Protein AF-A0A4U9I0B4-F1 (afdb_monomer)

pLDDT: mean 77.89, std 13.58, range [49.56, 94.31]

Sequence (59 aa):
MKQQFLLRNTNIRANAINAINQLQLDEKRPVVIEIKEMTRSIDQNAKLWAIFGRCQQPG

InterPro domains:
  IPR008711 Recombinase NinB [PF05772] (1-53)
  IPR036619 NinB superfamily [G3DSA:1.10.3790.10] (1-57)
  IPR036619 NinB superfamily [SSF103370] (1-53)

Structure (mmCIF, N/CA/C/O backbone):
data_AF-A0A4U9I0B4-F1
#
_entry.id   AF-A0A4U9I0B4-F1
#
loop_
_atom_site.group_PDB
_atom_site.id
_atom_site.type_symbol
_atom_site.label_atom_id
_atom_site.label_alt_id
_atom_site.label_comp_id
_atom_site.label_asym_id
_atom_site.label_entity_id
_atom_site.label_seq_id
_atom_site.pdbx_PDB_ins_code
_atom_site.Cartn_x
_atom_site.Cartn_y
_atom_site.Cartn_z
_atom_site.occupanc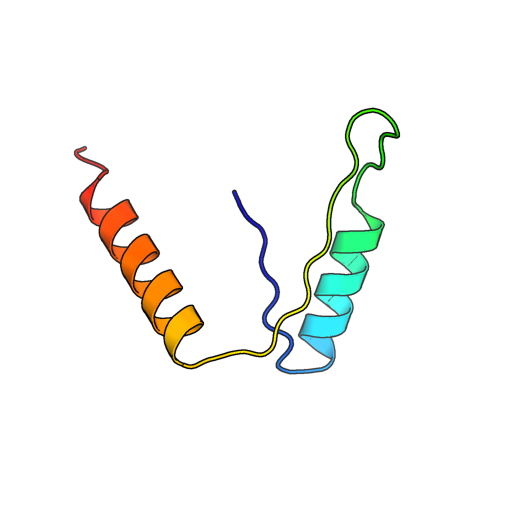y
_atom_site.B_iso_or_equiv
_atom_site.auth_seq_id
_atom_site.auth_comp_id
_atom_site.auth_asym_id
_atom_site.auth_atom_id
_atom_site.pdbx_PDB_model_num
ATOM 1 N N . MET A 1 1 ? -7.443 14.095 -1.655 1.00 50.09 1 MET A N 1
ATOM 2 C CA . MET A 1 1 ? -6.014 13.839 -1.946 1.00 50.09 1 MET A CA 1
ATOM 3 C C . MET A 1 1 ? -5.785 12.333 -1.875 1.00 50.09 1 MET A C 1
ATOM 5 O O . MET A 1 1 ? -6.035 11.766 -0.821 1.00 50.09 1 MET A O 1
ATOM 9 N N . LYS A 1 2 ? -5.408 11.661 -2.971 1.00 64.75 2 LYS A N 1
ATOM 10 C CA . LYS A 1 2 ? -5.122 10.214 -2.964 1.00 64.75 2 LYS A CA 1
ATOM 11 C C . LYS A 1 2 ? -3.649 10.015 -2.601 1.00 64.75 2 LYS A C 1
ATOM 13 O O . LYS A 1 2 ? -2.783 10.415 -3.371 1.00 64.75 2 LYS A O 1
ATOM 18 N N . GLN A 1 3 ? -3.362 9.440 -1.437 1.00 72.31 3 GLN A N 1
ATOM 19 C CA . GLN A 1 3 ? -1.987 9.164 -1.020 1.00 72.31 3 GLN A CA 1
ATOM 20 C C . GLN A 1 3 ? -1.508 7.862 -1.672 1.00 72.31 3 GLN A C 1
ATOM 22 O O . GLN A 1 3 ? -2.143 6.820 -1.528 1.00 72.31 3 GLN A O 1
ATOM 27 N N . GLN A 1 4 ? -0.418 7.929 -2.438 1.00 82.69 4 GLN A N 1
ATOM 28 C CA . GLN A 1 4 ? 0.155 6.782 -3.145 1.00 82.69 4 GLN A CA 1
ATOM 29 C C . GLN A 1 4 ? 1.617 6.598 -2.743 1.00 82.69 4 GLN A C 1
ATOM 31 O O . GLN A 1 4 ? 2.391 7.553 -2.749 1.00 82.69 4 GLN A O 1
ATOM 36 N N . PHE A 1 5 ? 2.003 5.357 -2.441 1.00 85.25 5 PHE A N 1
ATOM 37 C CA . PHE A 1 5 ? 3.379 4.991 -2.112 1.00 85.25 5 PHE A CA 1
ATOM 38 C C . PHE A 1 5 ? 3.976 4.141 -3.232 1.00 85.25 5 PHE A C 1
ATOM 40 O O . PHE A 1 5 ? 3.477 3.062 -3.541 1.00 85.25 5 PHE A O 1
ATOM 47 N N . LEU A 1 6 ? 5.063 4.618 -3.841 1.00 86.75 6 LEU A N 1
ATOM 48 C CA . LEU A 1 6 ? 5.795 3.869 -4.862 1.00 86.75 6 LEU A CA 1
ATOM 49 C C . LEU A 1 6 ? 6.880 3.025 -4.192 1.00 86.75 6 LEU A C 1
ATOM 51 O O . LEU A 1 6 ? 7.971 3.519 -3.908 1.00 86.75 6 LEU A O 1
ATOM 55 N N . LEU A 1 7 ? 6.577 1.755 -3.931 1.00 88.25 7 LEU A N 1
ATOM 56 C CA . LEU A 1 7 ? 7.458 0.825 -3.218 1.00 88.25 7 LEU A CA 1
ATOM 57 C C . LEU A 1 7 ? 8.691 0.437 -4.057 1.00 88.25 7 LEU A C 1
ATOM 59 O O . LEU A 1 7 ? 8.731 -0.622 -4.671 1.00 88.25 7 LEU A O 1
ATOM 63 N N . ARG A 1 8 ? 9.703 1.310 -4.098 1.00 86.00 8 ARG A N 1
ATOM 64 C CA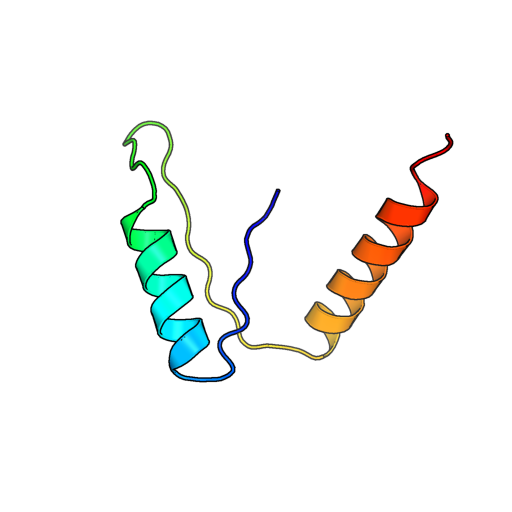 . ARG A 1 8 ? 10.957 1.103 -4.853 1.00 86.00 8 ARG A CA 1
ATOM 65 C C . ARG A 1 8 ? 12.130 0.642 -3.987 1.00 86.00 8 ARG A C 1
ATOM 67 O O . ARG A 1 8 ? 13.143 0.204 -4.515 1.00 86.00 8 ARG A O 1
ATOM 74 N N . ASN A 1 9 ? 12.019 0.784 -2.668 1.00 90.75 9 ASN A N 1
ATOM 75 C CA . ASN A 1 9 ? 13.031 0.360 -1.703 1.00 90.75 9 ASN A CA 1
ATOM 76 C C . ASN A 1 9 ? 12.405 0.103 -0.319 1.00 90.75 9 ASN A C 1
ATOM 78 O O . ASN A 1 9 ? 11.223 0.379 -0.084 1.00 90.75 9 ASN A O 1
ATOM 82 N N . THR A 1 10 ? 13.218 -0.419 0.600 1.00 91.31 10 THR A N 1
ATOM 83 C CA . THR A 1 10 ? 12.822 -0.777 1.970 1.00 91.31 10 THR A CA 1
ATOM 84 C C . THR A 1 10 ? 12.374 0.424 2.805 1.00 91.31 10 THR A C 1
ATOM 86 O O . THR A 1 10 ? 11.421 0.300 3.570 1.00 91.31 10 THR A O 1
ATOM 89 N N . ASN A 1 11 ? 12.979 1.598 2.615 1.00 92.38 11 ASN A N 1
ATOM 90 C CA . ASN A 1 11 ? 12.611 2.818 3.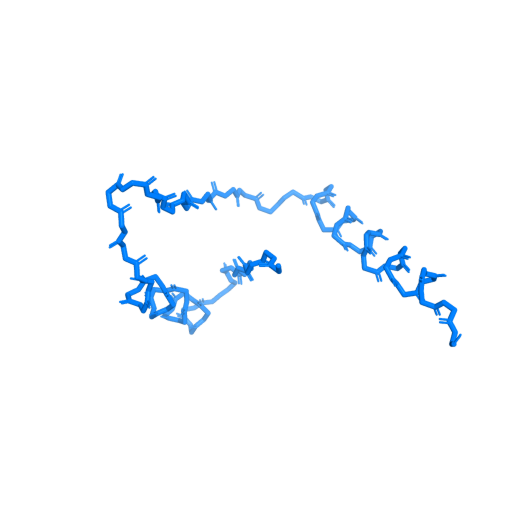341 1.00 92.38 11 ASN A CA 1
ATOM 91 C C . ASN A 1 11 ? 11.193 3.285 2.984 1.00 92.38 11 ASN A C 1
ATOM 93 O O . ASN A 1 11 ? 10.381 3.571 3.861 1.00 92.38 11 ASN A O 1
ATOM 97 N N . ILE A 1 12 ? 10.850 3.304 1.692 1.00 88.81 12 ILE A N 1
ATOM 98 C CA . ILE A 1 12 ? 9.508 3.705 1.244 1.00 88.81 12 ILE A CA 1
ATOM 99 C C . ILE A 1 12 ? 8.461 2.683 1.705 1.00 88.81 12 ILE A C 1
ATOM 101 O O . ILE A 1 12 ? 7.342 3.061 2.051 1.00 88.81 12 ILE A O 1
ATOM 105 N N . ARG A 1 13 ? 8.829 1.397 1.774 1.00 92.06 13 ARG A N 1
ATOM 106 C CA . ARG A 1 13 ? 7.974 0.360 2.363 1.00 92.06 13 ARG A CA 1
ATOM 107 C C . ARG A 1 13 ? 7.696 0.625 3.841 1.00 92.06 13 ARG A C 1
ATOM 109 O O . ARG A 1 13 ? 6.538 0.551 4.241 1.00 92.06 13 ARG A O 1
ATOM 116 N N . ALA A 1 14 ? 8.715 0.962 4.628 1.00 93.62 14 ALA A N 1
ATOM 117 C CA . ALA A 1 14 ? 8.531 1.309 6.036 1.00 93.62 14 ALA A CA 1
ATOM 118 C C . ALA A 1 14 ? 7.592 2.519 6.202 1.00 93.62 14 ALA A C 1
ATOM 120 O O . ALA A 1 14 ? 6.683 2.485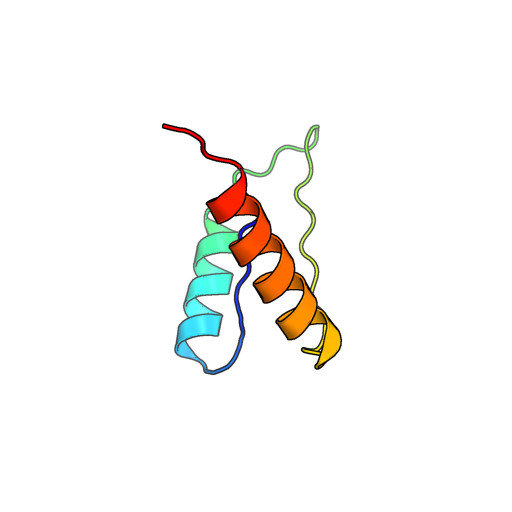 7.029 1.00 93.62 14 ALA A O 1
ATOM 121 N N . ASN A 1 15 ? 7.735 3.538 5.350 1.00 91.56 15 ASN A N 1
ATOM 122 C CA . ASN A 1 15 ? 6.855 4.709 5.357 1.00 91.56 15 ASN A CA 1
ATOM 123 C C . ASN A 1 15 ? 5.398 4.357 5.022 1.00 91.56 15 ASN A C 1
ATOM 125 O O . ASN A 1 15 ? 4.487 4.854 5.680 1.00 91.56 15 ASN A O 1
ATOM 129 N N . ALA A 1 16 ? 5.172 3.490 4.029 1.00 91.38 16 ALA A N 1
ATOM 130 C CA . ALA A 1 16 ? 3.829 3.039 3.668 1.00 91.38 16 ALA A CA 1
ATOM 131 C C . ALA A 1 16 ? 3.155 2.289 4.829 1.00 91.38 16 ALA A C 1
ATOM 133 O O . ALA A 1 16 ? 1.995 2.549 5.135 1.00 91.38 16 ALA A O 1
ATOM 134 N N . ILE A 1 17 ? 3.896 1.412 5.513 1.00 93.19 17 ILE A N 1
ATOM 135 C CA . ILE A 1 17 ? 3.405 0.690 6.696 1.00 93.19 17 ILE A CA 1
ATOM 136 C C . ILE A 1 17 ? 3.066 1.669 7.824 1.00 93.19 17 ILE A C 1
ATOM 138 O O . ILE A 1 17 ? 1.994 1.580 8.414 1.00 93.19 17 ILE A O 1
ATOM 142 N N . ASN A 1 18 ? 3.947 2.634 8.098 1.00 94.31 18 ASN A N 1
ATOM 143 C CA . ASN A 1 18 ? 3.705 3.629 9.139 1.00 94.31 18 ASN A CA 1
ATOM 144 C C . ASN A 1 18 ? 2.447 4.464 8.846 1.00 94.31 18 ASN A C 1
ATOM 146 O O . ASN A 1 18 ? 1.640 4.701 9.738 1.00 94.31 18 ASN A O 1
ATOM 150 N N . ALA A 1 19 ? 2.233 4.846 7.585 1.00 90.62 19 ALA A N 1
ATOM 151 C CA . ALA A 1 19 ? 1.025 5.557 7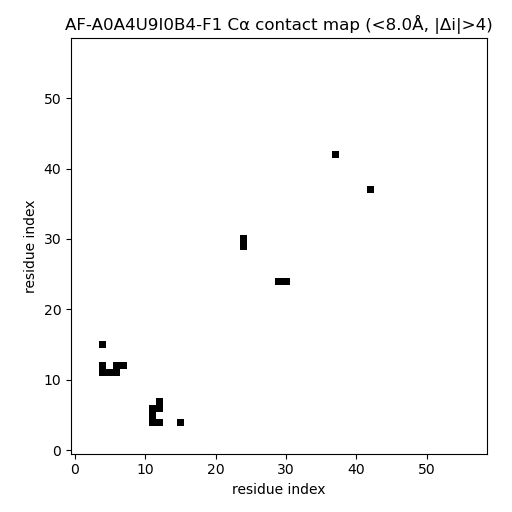.185 1.00 90.62 19 ALA A CA 1
ATOM 152 C C . ALA A 1 19 ? -0.244 4.717 7.379 1.00 90.62 19 ALA A C 1
ATOM 154 O O . ALA A 1 19 ? -1.242 5.249 7.848 1.00 90.62 19 ALA A O 1
ATOM 155 N N . ILE A 1 20 ? -0.199 3.415 7.071 1.00 90.00 20 ILE A N 1
ATOM 156 C CA . ILE A 1 20 ? -1.319 2.495 7.319 1.00 90.00 20 ILE A CA 1
ATOM 157 C C . ILE A 1 20 ? -1.640 2.430 8.817 1.00 90.00 20 ILE A C 1
ATOM 159 O O . ILE A 1 20 ? -2.803 2.538 9.191 1.00 90.00 20 ILE A O 1
ATOM 163 N N . ASN A 1 21 ? -0.620 2.330 9.672 1.00 92.19 21 ASN A N 1
ATOM 164 C CA . ASN A 1 21 ? -0.798 2.283 11.128 1.00 92.19 21 ASN A CA 1
ATOM 165 C C . ASN A 1 21 ? -1.396 3.574 11.716 1.00 92.19 21 ASN A C 1
ATOM 167 O O . ASN A 1 21 ? -1.955 3.541 12.807 1.00 92.19 21 ASN A O 1
ATOM 171 N N . GLN A 1 22 ? -1.272 4.706 11.019 1.00 90.06 22 GLN A N 1
ATOM 172 C CA . GLN A 1 22 ? -1.822 6.000 11.441 1.00 90.06 22 GLN A CA 1
ATOM 173 C C . GLN A 1 22 ? -3.250 6.249 10.932 1.00 90.06 22 GLN A C 1
ATOM 175 O O . GLN A 1 22 ? -3.850 7.270 11.275 1.00 90.06 22 GLN A O 1
ATOM 180 N N . LEU A 1 23 ? -3.807 5.357 10.105 1.00 88.19 23 LEU A N 1
ATOM 181 C CA . LEU A 1 23 ? -5.171 5.506 9.609 1.00 88.19 23 LEU A CA 1
ATOM 182 C C . LEU A 1 23 ? -6.174 5.345 10.754 1.00 88.19 23 LEU A C 1
ATOM 184 O O . LEU A 1 23 ? -6.146 4.368 11.498 1.00 88.19 23 LEU A O 1
ATOM 188 N N . GLN A 1 24 ? -7.107 6.289 10.853 1.00 86.69 24 GLN A N 1
ATOM 189 C CA . GLN A 1 24 ? -8.272 6.135 11.717 1.00 86.69 24 GLN A CA 1
ATOM 190 C C . GLN A 1 24 ? -9.242 5.163 11.043 1.00 86.69 24 GLN A C 1
ATOM 192 O O . GLN A 1 24 ? -9.758 5.444 9.961 1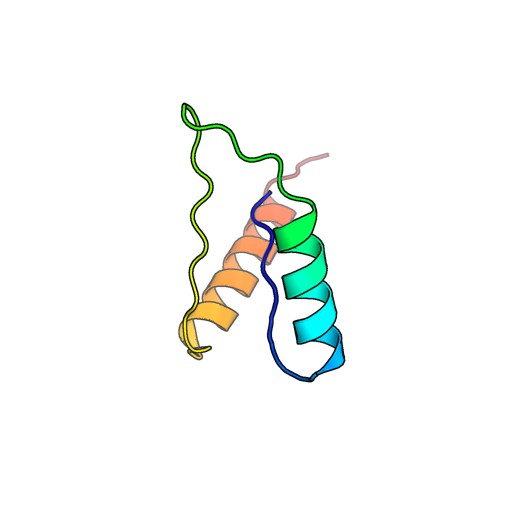.00 86.69 24 GLN A O 1
ATOM 197 N N . LEU A 1 25 ? -9.444 4.004 11.664 1.00 87.56 25 LEU A N 1
ATOM 198 C CA . LEU A 1 25 ? -10.357 2.978 11.174 1.00 87.56 25 LEU A CA 1
ATOM 199 C C . LEU A 1 25 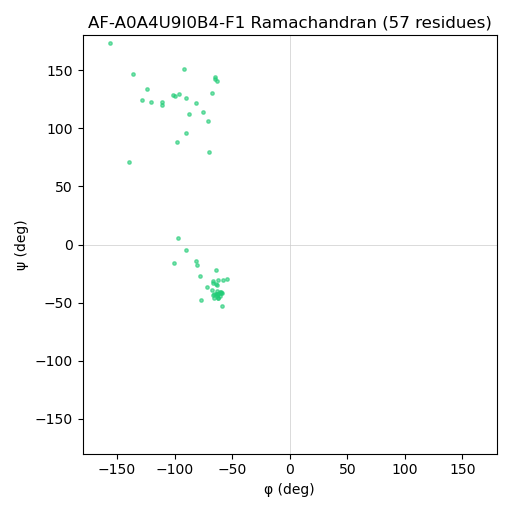? -11.748 3.225 11.763 1.00 87.56 25 LEU A C 1
ATOM 201 O O . LEU A 1 25 ? -11.901 3.336 12.977 1.00 87.56 25 LEU A O 1
ATOM 205 N N . ASP A 1 26 ? -12.751 3.307 10.896 1.00 87.94 26 ASP A N 1
ATOM 206 C CA . ASP A 1 26 ? -14.160 3.449 11.260 1.00 87.94 26 ASP A CA 1
ATOM 207 C C . ASP A 1 26 ? -14.950 2.363 10.521 1.00 87.94 26 ASP A C 1
ATOM 209 O O . ASP A 1 26 ? -14.890 2.272 9.293 1.00 87.94 26 ASP A O 1
ATOM 213 N N . GLU A 1 27 ? -15.704 1.542 11.254 1.00 83.81 27 GLU A N 1
ATOM 214 C CA . GLU A 1 27 ? -16.559 0.495 10.675 1.00 83.81 27 GLU A CA 1
ATOM 215 C C . GLU A 1 27 ? -17.591 1.055 9.688 1.00 83.81 27 GLU A C 1
ATOM 217 O O . GLU A 1 27 ? -17.948 0.390 8.715 1.00 83.81 27 GLU A O 1
ATOM 222 N N . LYS A 1 28 ? -18.049 2.296 9.886 1.00 91.56 28 LYS A N 1
ATOM 223 C CA . LYS A 1 28 ? -19.007 2.959 8.989 1.00 91.56 28 LYS A CA 1
ATOM 224 C C . LYS A 1 28 ? -18.339 3.538 7.744 1.00 91.56 28 LYS A C 1
ATOM 226 O O . LYS A 1 28 ? -19.031 3.867 6.779 1.00 91.56 28 LYS A O 1
ATOM 231 N N . ARG A 1 29 ? -17.015 3.719 7.767 1.00 84.69 29 ARG A N 1
ATOM 232 C CA . ARG A 1 29 ? -16.222 4.335 6.691 1.00 84.69 29 ARG A CA 1
ATOM 233 C C . ARG A 1 29 ? -14.905 3.575 6.506 1.00 84.69 29 ARG A C 1
ATOM 235 O O . ARG A 1 29 ? -13.841 4.099 6.843 1.00 84.69 29 ARG A O 1
ATOM 242 N N . PRO A 1 30 ? -14.957 2.350 5.958 1.00 86.75 30 PRO A N 1
ATOM 243 C CA . PRO A 1 30 ? -13.764 1.542 5.776 1.00 86.75 30 PRO A CA 1
ATOM 244 C C . PRO A 1 30 ? -12.804 2.192 4.775 1.00 86.75 30 PRO A C 1
ATOM 246 O O . PRO A 1 30 ? -13.210 2.753 3.754 1.00 86.75 30 PRO A O 1
ATOM 249 N N . VAL A 1 31 ? -11.507 2.073 5.054 1.00 85.56 31 VAL A N 1
ATOM 250 C CA . VAL A 1 31 ? -10.441 2.509 4.150 1.00 85.56 31 VAL A CA 1
ATOM 251 C C . VAL A 1 31 ? -9.959 1.310 3.339 1.00 85.56 31 VAL A C 1
ATOM 253 O O . VAL A 1 31 ? -9.636 0.264 3.895 1.00 85.56 31 VAL A O 1
ATOM 256 N N . VAL A 1 32 ? -9.894 1.462 2.016 1.00 86.00 32 VAL A N 1
ATOM 257 C CA . VAL A 1 32 ? -9.436 0.409 1.100 1.00 86.00 32 VAL A CA 1
ATOM 258 C C . VAL A 1 32 ? -7.981 0.655 0.712 1.00 86.00 32 VAL A C 1
ATOM 260 O O . VAL A 1 32 ? -7.632 1.737 0.239 1.00 86.00 32 VAL A O 1
ATOM 263 N N . ILE A 1 33 ? -7.138 -0.366 0.874 1.00 87.06 33 ILE A N 1
ATOM 264 C CA . ILE A 1 33 ? -5.746 -0.363 0.412 1.00 87.06 33 ILE A CA 1
ATOM 265 C C . ILE A 1 33 ? -5.670 -1.165 -0.885 1.00 87.06 33 ILE A C 1
ATOM 267 O O . ILE A 1 33 ? -6.124 -2.303 -0.953 1.00 87.06 33 ILE A O 1
ATOM 271 N N . GLU A 1 34 ? -5.070 -0.575 -1.915 1.00 87.62 34 GLU A N 1
ATOM 272 C CA . GLU A 1 34 ? -4.929 -1.189 -3.231 1.00 87.62 34 GLU A CA 1
ATOM 273 C C . GLU A 1 34 ? -3.446 -1.305 -3.599 1.00 87.62 34 GLU A C 1
ATOM 275 O O . GLU A 1 34 ? -2.728 -0.304 -3.641 1.00 87.62 34 GLU A O 1
ATOM 280 N N . ILE A 1 35 ? -2.994 -2.528 -3.881 1.00 86.19 35 ILE A N 1
ATOM 281 C CA . ILE A 1 35 ? -1.627 -2.820 -4.322 1.00 86.19 35 ILE A CA 1
ATOM 282 C C . ILE A 1 35 ? -1.697 -3.258 -5.781 1.00 86.19 35 ILE A C 1
ATOM 284 O O . ILE A 1 35 ? -2.405 -4.203 -6.120 1.00 86.19 35 ILE A O 1
ATOM 288 N N . LYS A 1 36 ? -0.976 -2.555 -6.652 1.00 84.81 36 LYS A N 1
ATOM 289 C CA . LYS A 1 36 ? -0.914 -2.834 -8.090 1.00 84.81 36 LYS A CA 1
ATOM 290 C C . LYS A 1 36 ? 0.526 -2.739 -8.559 1.00 84.81 36 LYS A C 1
ATOM 292 O O . LYS A 1 36 ? 1.285 -1.905 -8.062 1.00 84.81 36 LYS A O 1
ATOM 297 N N . GLU A 1 37 ? 0.885 -3.562 -9.536 1.00 81.19 37 GLU A N 1
ATOM 298 C CA . GLU A 1 37 ? 2.171 -3.429 -10.211 1.00 81.19 37 GLU A CA 1
ATOM 299 C C . GLU A 1 37 ? 2.248 -2.107 -10.979 1.00 81.19 37 GLU A C 1
ATOM 301 O O . GLU A 1 37 ? 1.263 -1.617 -11.543 1.00 81.19 37 GLU A O 1
ATOM 306 N N . MET A 1 38 ? 3.442 -1.513 -11.002 1.00 77.06 38 MET A N 1
ATOM 307 C CA . MET A 1 38 ? 3.677 -0.307 -11.781 1.00 77.06 38 MET A CA 1
ATOM 308 C C . MET A 1 38 ? 3.667 -0.670 -13.263 1.00 77.06 38 MET A C 1
ATOM 310 O O . MET A 1 38 ? 4.627 -1.230 -13.785 1.00 77.06 38 MET A O 1
ATOM 314 N N . THR A 1 39 ? 2.597 -0.306 -13.961 1.00 76.81 39 THR A N 1
ATOM 315 C CA . THR A 1 39 ? 2.576 -0.364 -15.421 1.00 76.81 39 THR A CA 1
ATOM 316 C C . THR A 1 39 ? 3.014 0.976 -16.001 1.00 76.81 39 THR A C 1
ATOM 318 O O . THR A 1 39 ? 2.784 2.041 -15.419 1.00 76.81 39 THR A O 1
ATOM 321 N N . ARG A 1 40 ? 3.615 0.940 -17.196 1.00 64.31 40 ARG A N 1
ATOM 322 C CA . ARG A 1 40 ? 4.034 2.144 -17.935 1.00 64.31 40 ARG A CA 1
ATOM 323 C C . ARG A 1 40 ? 2.870 3.131 -18.140 1.00 64.31 40 ARG A C 1
ATOM 325 O O . ARG A 1 40 ? 3.093 4.332 -18.162 1.00 64.31 40 ARG A O 1
ATOM 332 N N . SER A 1 41 ? 1.636 2.625 -18.228 1.00 65.06 41 SER A N 1
ATOM 333 C CA . SER A 1 41 ? 0.408 3.414 -18.401 1.00 65.06 41 SER A CA 1
ATOM 334 C C . SER A 1 41 ? 0.004 4.199 -17.142 1.00 65.06 41 SER A C 1
ATOM 336 O O . SER A 1 41 ? -0.416 5.350 -17.239 1.00 65.06 41 SER A O 1
ATOM 338 N N . ILE A 1 42 ? 0.202 3.639 -15.942 1.00 66.25 42 ILE A N 1
ATOM 339 C CA . ILE A 1 42 ? -0.139 4.314 -14.675 1.00 66.25 42 ILE A CA 1
ATOM 340 C C . ILE A 1 42 ? 0.764 5.530 -14.432 1.00 66.25 42 ILE A C 1
ATOM 342 O O . ILE A 1 42 ? 0.282 6.572 -13.989 1.00 66.25 42 ILE A O 1
ATOM 346 N N . ASP A 1 43 ? 2.053 5.421 -14.764 1.00 65.69 43 ASP A N 1
ATOM 347 C CA . ASP A 1 43 ? 3.008 6.534 -14.673 1.00 65.69 43 ASP A CA 1
ATOM 348 C C . ASP A 1 43 ? 2.643 7.681 -15.633 1.00 65.69 43 ASP A C 1
ATOM 350 O O . ASP A 1 43 ? 2.649 8.847 -15.238 1.00 65.69 43 ASP A O 1
ATOM 354 N N . GLN A 1 44 ? 2.243 7.359 -16.868 1.00 62.31 44 GLN A N 1
ATOM 355 C CA . GLN A 1 44 ? 1.794 8.355 -17.848 1.00 62.31 44 GLN A CA 1
ATOM 356 C C . GLN A 1 44 ? 0.483 9.021 -17.429 1.00 62.31 44 GLN A C 1
ATOM 358 O O . GLN A 1 44 ? 0.371 10.243 -17.493 1.00 62.31 44 GLN A O 1
ATOM 363 N N . ASN A 1 45 ? -0.486 8.246 -16.937 1.00 65.75 45 ASN A N 1
ATOM 364 C CA . ASN A 1 45 ? -1.759 8.784 -16.468 1.00 65.75 45 ASN A CA 1
ATOM 365 C C . ASN A 1 45 ? -1.552 9.716 -15.260 1.00 65.75 45 ASN A C 1
ATOM 367 O O . ASN A 1 45 ? -2.073 10.826 -15.247 1.00 65.75 45 ASN A O 1
ATOM 371 N N . ALA A 1 46 ? -0.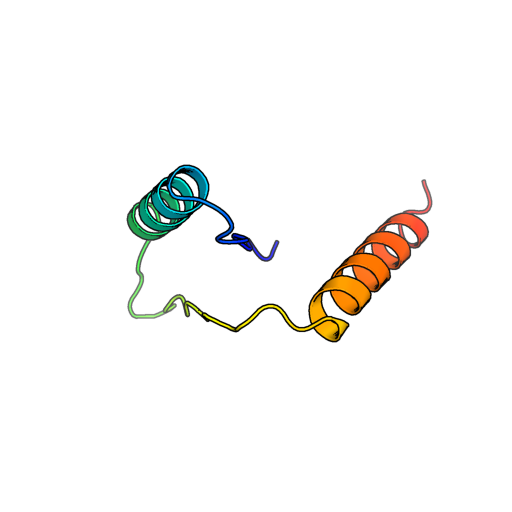728 9.330 -14.279 1.00 65.75 46 ALA A N 1
ATOM 372 C CA . ALA A 1 46 ? -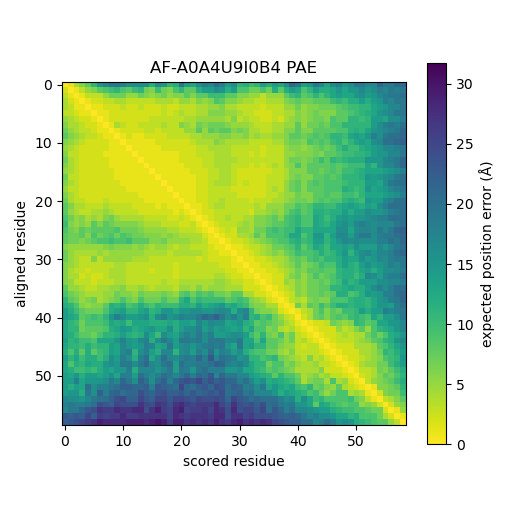0.405 10.191 -13.137 1.00 65.75 46 ALA A CA 1
ATOM 373 C C . ALA A 1 46 ? 0.248 11.518 -13.568 1.00 65.75 46 ALA A C 1
ATOM 375 O O . ALA A 1 46 ? -0.103 12.576 -13.045 1.00 65.75 46 ALA A O 1
ATOM 376 N N . LYS A 1 47 ? 1.153 11.478 -14.554 1.00 69.56 47 LYS A N 1
ATOM 377 C CA . LYS A 1 47 ? 1.767 12.682 -15.137 1.00 69.56 47 LYS A CA 1
ATOM 378 C C . LYS A 1 47 ? 0.747 13.551 -15.869 1.00 69.56 47 LYS A C 1
ATOM 380 O O . LYS A 1 47 ? 0.765 14.765 -15.693 1.00 69.56 47 LYS A O 1
ATOM 385 N N . LEU A 1 48 ? -0.155 12.940 -16.636 1.00 71.00 48 LEU A N 1
ATOM 386 C CA . LEU A 1 48 ? -1.212 13.636 -17.368 1.00 71.00 48 LEU A CA 1
ATOM 387 C C . LEU A 1 48 ? -2.107 14.432 -16.408 1.00 71.00 48 LEU A C 1
ATOM 389 O O . LEU A 1 48 ? -2.238 15.644 -16.554 1.00 71.00 48 LEU A O 1
ATOM 393 N N . TRP A 1 49 ? -2.643 13.783 -15.371 1.00 67.69 49 TRP A N 1
ATOM 394 C CA . TRP A 1 49 ? -3.484 14.445 -14.367 1.00 67.69 49 TRP A CA 1
ATOM 395 C C . TRP A 1 49 ? -2.725 15.503 -13.557 1.00 67.69 49 TRP A C 1
ATOM 397 O O . TRP A 1 49 ? -3.297 16.539 -13.223 1.00 67.69 49 TRP A O 1
ATOM 407 N N . ALA A 1 50 ? -1.431 15.298 -13.286 1.00 67.69 50 ALA A N 1
ATOM 408 C CA . ALA A 1 50 ? -0.595 16.303 -12.629 1.00 67.69 50 ALA A CA 1
ATOM 409 C C . ALA A 1 50 ? -0.377 17.561 -13.491 1.00 67.69 50 ALA A C 1
ATOM 411 O O . ALA A 1 50 ? -0.242 18.654 -12.944 1.00 67.69 50 ALA A O 1
ATOM 412 N N . ILE A 1 51 ? -0.346 17.428 -14.820 1.00 71.38 51 ILE A N 1
ATOM 413 C CA . ILE A 1 51 ? -0.250 18.563 -15.750 1.00 71.38 51 ILE A CA 1
ATOM 414 C C . ILE A 1 51 ? -1.611 19.253 -15.879 1.00 71.38 51 ILE A C 1
ATOM 416 O O . ILE A 1 51 ? -1.691 20.467 -15.708 1.00 71.38 51 ILE A O 1
ATOM 420 N N . PHE A 1 52 ? -2.689 18.490 -16.085 1.00 63.53 52 PHE A N 1
ATOM 421 C CA . PHE A 1 52 ? -4.044 19.045 -16.177 1.00 63.53 52 PHE A CA 1
ATOM 422 C C . PHE A 1 52 ? -4.450 19.810 -14.915 1.00 63.53 52 PHE A C 1
ATOM 424 O O . PHE A 1 52 ? -4.978 20.913 -15.023 1.00 63.53 52 PHE A O 1
ATOM 431 N N . GLY A 1 53 ? -4.127 19.290 -13.726 1.00 66.00 53 GLY A N 1
ATOM 432 C CA . GLY A 1 53 ? -4.383 19.990 -12.466 1.00 66.00 53 GLY A CA 1
ATOM 433 C C . GLY A 1 53 ? -3.625 21.316 -12.332 1.00 66.00 53 GLY A C 1
ATOM 434 O O . GLY A 1 53 ? -4.141 22.244 -11.718 1.00 66.00 53 GLY A O 1
ATOM 435 N N . ARG A 1 54 ? -2.436 21.447 -12.942 1.00 56.91 54 ARG A N 1
ATOM 436 C CA . ARG A 1 54 ? -1.693 22.720 -12.973 1.00 56.91 54 ARG A CA 1
ATOM 437 C C . ARG A 1 54 ? -2.237 23.720 -13.990 1.00 56.91 54 ARG A C 1
ATOM 439 O O . ARG A 1 54 ? -2.081 24.915 -13.779 1.00 56.91 54 ARG A O 1
ATOM 446 N N . CYS A 1 55 ? -2.878 23.260 -15.060 1.00 54.50 55 CYS A N 1
ATOM 447 C CA . CYS A 1 55 ? -3.524 24.138 -16.039 1.00 54.50 55 CYS A CA 1
ATOM 448 C C . CYS A 1 55 ? -4.923 24.611 -15.601 1.00 54.50 55 CYS A C 1
ATOM 450 O O . CYS A 1 55 ? -5.453 25.545 -16.192 1.00 54.50 55 CYS A O 1
ATOM 452 N N . GLN A 1 56 ? -5.522 23.985 -14.582 1.00 55.12 56 GLN A N 1
ATOM 453 C CA . GLN A 1 56 ? -6.871 24.298 -14.093 1.00 55.12 56 GLN A CA 1
ATOM 454 C C . GLN A 1 56 ? -6.918 25.231 -12.875 1.00 55.12 56 GLN A C 1
ATOM 456 O O . GLN A 1 56 ? -8.004 25.482 -12.360 1.00 55.12 56 GLN A O 1
ATOM 461 N N . GLN A 1 57 ? -5.778 25.763 -12.426 1.00 50.09 57 GLN A N 1
ATOM 462 C CA . GLN A 1 57 ? -5.753 26.918 -11.527 1.00 50.09 57 GLN A CA 1
ATOM 463 C C . GLN A 1 57 ? -5.504 28.189 -12.350 1.00 50.09 57 GLN A C 1
ATOM 465 O O . GLN A 1 57 ? -4.345 28.560 -12.547 1.00 50.09 57 GLN A O 1
ATOM 470 N N . PRO A 1 58 ? -6.553 28.851 -12.878 1.00 49.78 58 PRO A N 1
ATOM 471 C CA . PRO A 1 58 ? -6.445 30.278 -13.129 1.00 49.78 58 PRO A CA 1
ATOM 472 C C . PRO A 1 58 ? -6.239 30.969 -11.771 1.00 49.78 58 PRO A C 1
ATOM 474 O O . PRO A 1 58 ? -6.780 30.514 -10.760 1.00 49.78 58 PRO A O 1
ATOM 477 N N . GLY A 1 59 ? -5.383 31.991 -11.755 1.00 49.56 59 GLY A N 1
ATOM 478 C CA . GLY A 1 59 ? -5.122 32.808 -10.568 1.00 49.56 59 GLY A CA 1
ATOM 479 C C . GLY A 1 59 ? -6.359 33.508 -10.024 1.00 49.56 59 GLY A C 1
ATOM 480 O O . GLY A 1 59 ? -7.370 33.603 -10.757 1.00 49.56 59 GLY A O 1
#

Radius of gyration: 14.9 Å; Cα contacts (8 Å, |Δi|>4): 10; chains: 1; bounding box: 32×36×30 Å

Secondary structure (DSSP, 8-state):
--------SHHHHHHHHHHHHT---BTTBPPPP------HHHHHHHHHHHHHHHHT---

Mean predicted aligned error: 9.21 Å

Solvent-accessible surface area (backbone atoms only — not comparable to full-atom values): 4045 Å² total; per-residue (Å²): 134,88,89,80,78,78,76,82,48,71,68,51,44,53,50,50,51,54,53,58,74,68,55,84,83,37,93,94,57,72,84,86,86,86,88,75,82,90,46,79,64,59,59,50,49,54,50,49,54,58,49,52,59,62,72,68,60,74,131

Foldseek 3Di:
DDDDQDCPDPVSVVVVVVVVVPDDADPVDHDDDDDDDDDPVVVVVVVVVVVVVVVPDDD

Organism: NCBI:txid83655